Protein AF-A0A1W6ZG21-F1 (afdb_monomer)

Secondary structure (DSSP, 8-state):
-EEEETTTEEEEEEEETTEEEEEEEETTEEEE-TT----TT--GGGHHHHHHHHHGGG--TT--EEE-

Mean predicted aligned error: 2.5 Å

Solvent-accessible surface area (backbone atoms only — not comparable to full-atom values): 4151 Å² total; per-residue (Å²): 91,36,32,37,46,59,87,73,51,36,38,37,44,44,84,51,100,90,26,58,43,41,25,36,54,50,99,93,41,78,42,78,34,88,90,56,83,58,66,67,83,62,54,80,87,48,49,54,60,52,51,37,67,74,49,47,89,79,54,57,97,88,57,57,54,40,82,104

Foldseek 3Di:
DKKDFQVPWMWDWDQDPVAIWIFTDDDVDTHGPPVDDDPRPDDPVCVQVVVCVVVVVPHDVPGGMDDD

Sequence (68 aa):
MKFDVYGRFALEVLHTTRGWEVYRLTDGKHVRADDIIIPADMAVGDIAAYLDDLLHEISRPGDRIVEL

pLDDT: mean 95.57, std 2.63, range [85.44, 98.12]

Nearest PDB structures (foldseek):
  8vl4-assembly1_A  TM=3.892E-01  e=8.564E-01  synthetic construct
  3at1-assembly1_D-3  TM=5.377E-01  e=3.321E+00  Escherichia coli
  8aes-assembly4_D  TM=4.342E-01  e=6.331E+00  Saccharolobus solfataricus

Radius of gyration: 11.52 Å; Cα contacts (8 Å, |Δi|>4): 98; chains: 1; bounding box: 23×34×23 Å

Organism: NCBI:txid463040

Structure (mmCIF, N/CA/C/O backbone):
data_AF-A0A1W6ZG21-F1
#
_entry.id   AF-A0A1W6ZG21-F1
#
loop_
_atom_site.group_PDB
_atom_site.id
_atom_site.type_symbol
_atom_site.label_atom_id
_atom_site.label_alt_id
_atom_site.label_comp_id
_atom_site.label_asym_id
_atom_site.label_entity_id
_atom_site.label_seq_id
_atom_site.pdbx_PDB_ins_code
_atom_site.Cartn_x
_atom_site.Cartn_y
_atom_site.Cartn_z
_atom_site.occupancy
_atom_site.B_iso_or_equiv
_atom_site.auth_seq_id
_atom_site.auth_comp_id
_atom_site.auth_asym_id
_atom_site.auth_atom_id
_atom_site.pdbx_PDB_model_num
ATOM 1 N N . MET A 1 1 ? -6.888 1.947 -6.596 1.00 95.62 1 MET A N 1
ATO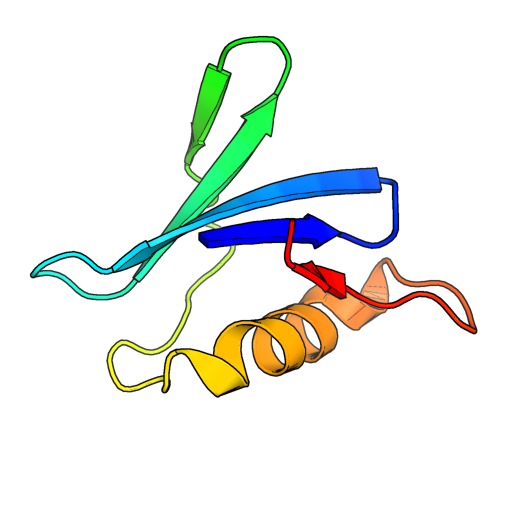M 2 C CA . MET A 1 1 ? -7.003 0.473 -6.588 1.00 95.62 1 MET A CA 1
ATOM 3 C C . MET A 1 1 ? -7.095 0.020 -5.151 1.00 95.62 1 MET A C 1
ATOM 5 O O . MET A 1 1 ? -6.549 0.710 -4.294 1.00 95.62 1 MET A O 1
ATOM 9 N N . LYS A 1 2 ? -7.785 -1.083 -4.874 1.00 97.31 2 LYS A N 1
ATOM 10 C CA . LYS A 1 2 ? -7.904 -1.620 -3.518 1.00 97.31 2 LYS A CA 1
ATOM 11 C C . LYS A 1 2 ? -7.326 -3.021 -3.483 1.00 97.31 2 LYS A C 1
ATOM 13 O O . LYS A 1 2 ? -7.468 -3.757 -4.447 1.00 97.31 2 LYS A O 1
ATOM 18 N N . PHE A 1 3 ? -6.681 -3.365 -2.382 1.00 97.94 3 PHE A N 1
ATOM 19 C CA . PHE A 1 3 ? -6.044 -4.658 -2.200 1.00 97.94 3 PHE A CA 1
ATOM 20 C C . PHE A 1 3 ? -6.430 -5.233 -0.849 1.00 97.94 3 PHE A C 1
ATOM 22 O O . PHE A 1 3 ? -6.334 -4.535 0.160 1.00 97.94 3 PHE A O 1
ATOM 29 N N . ASP A 1 4 ? -6.835 -6.494 -0.826 1.00 97.62 4 ASP A N 1
ATOM 30 C CA . ASP 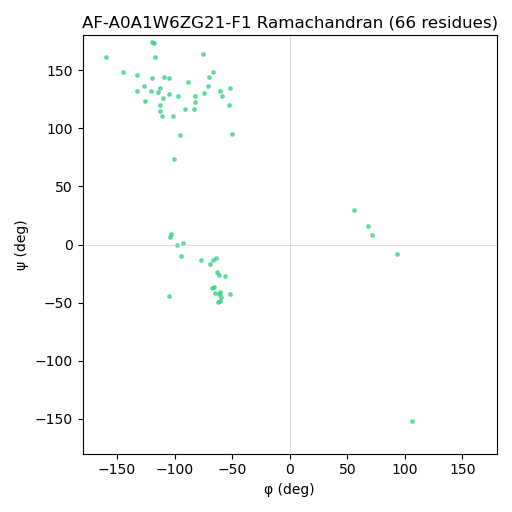A 1 4 ? -6.884 -7.291 0.389 1.00 97.62 4 ASP A CA 1
ATOM 31 C C . ASP A 1 4 ? -5.491 -7.847 0.678 1.00 97.62 4 ASP A C 1
ATOM 33 O O . ASP A 1 4 ? -4.883 -8.521 -0.156 1.00 97.62 4 ASP A O 1
ATOM 37 N N . VAL A 1 5 ? -4.972 -7.539 1.863 1.00 97.69 5 VAL A N 1
ATOM 38 C CA . VAL A 1 5 ? -3.664 -8.000 2.315 1.00 97.69 5 VAL A CA 1
ATOM 39 C C . VAL A 1 5 ? -3.864 -9.249 3.156 1.00 97.69 5 VAL A C 1
ATOM 41 O O . VAL A 1 5 ? -4.118 -9.169 4.363 1.00 97.69 5 VAL A O 1
ATOM 44 N N . TYR A 1 6 ? -3.743 -10.407 2.505 1.00 97.69 6 TYR A N 1
ATOM 45 C CA . TYR A 1 6 ? -3.752 -11.726 3.144 1.00 97.69 6 TYR A CA 1
ATOM 46 C C . TYR A 1 6 ? -5.000 -12.003 4.009 1.00 97.69 6 TYR A C 1
ATOM 48 O O . TYR A 1 6 ? -4.910 -12.686 5.030 1.00 97.69 6 TYR A O 1
ATOM 56 N N . GLY A 1 7 ? -6.157 -11.421 3.678 1.00 95.50 7 GLY A N 1
ATOM 57 C CA . GLY A 1 7 ? -7.390 -11.509 4.467 1.00 95.50 7 GLY A CA 1
ATOM 58 C C . GLY A 1 7 ? -7.342 -10.796 5.822 1.00 95.50 7 GLY A C 1
ATOM 59 O O . GLY A 1 7 ? -8.155 -11.093 6.700 1.00 95.50 7 GLY A O 1
ATOM 60 N N . ARG A 1 8 ? -6.365 -9.906 6.050 1.00 94.81 8 ARG A N 1
ATOM 61 C CA . ARG A 1 8 ? -6.120 -9.260 7.356 1.00 94.81 8 ARG A CA 1
ATOM 62 C C . ARG A 1 8 ? -6.590 -7.816 7.401 1.00 94.81 8 ARG A C 1
ATOM 64 O O . ARG A 1 8 ? -7.135 -7.380 8.411 1.00 94.81 8 ARG A O 1
ATOM 71 N N . PHE A 1 9 ? -6.304 -7.056 6.353 1.00 95.62 9 PHE A N 1
ATOM 72 C CA . PHE A 1 9 ? -6.697 -5.658 6.216 1.00 95.62 9 PHE A CA 1
ATOM 73 C C . PHE A 1 9 ? -6.669 -5.262 4.744 1.00 95.62 9 PHE A C 1
ATOM 75 O O . PHE A 1 9 ? -6.003 -5.908 3.942 1.00 95.62 9 PHE A O 1
ATOM 82 N N . ALA A 1 10 ? -7.346 -4.166 4.407 1.00 97.38 10 ALA A N 1
ATOM 83 C CA . ALA A 1 10 ? -7.343 -3.644 3.051 1.00 97.38 10 ALA A CA 1
ATOM 84 C C . ALA A 1 10 ? -6.469 -2.391 2.923 1.00 97.38 10 ALA A C 1
ATOM 86 O O . ALA A 1 10 ? -6.420 -1.543 3.823 1.00 97.38 10 ALA A O 1
ATOM 87 N N . LEU A 1 11 ? -5.799 -2.272 1.781 1.00 98.00 11 LEU A N 1
ATOM 88 C CA . LEU A 1 11 ? -5.097 -1.074 1.347 1.00 98.00 11 LEU A CA 1
ATOM 89 C C . LEU A 1 11 ? -5.848 -0.431 0.186 1.00 98.00 11 LEU A C 1
ATOM 91 O O . LEU A 1 11 ? -6.377 -1.117 -0.684 1.00 98.00 11 LEU A O 1
ATOM 95 N N . GLU A 1 12 ? -5.855 0.891 0.145 1.00 97.94 12 GLU A N 1
ATOM 96 C CA . GLU A 1 12 ? -6.179 1.663 -1.042 1.00 97.94 12 GLU A CA 1
ATOM 97 C C . GLU A 1 12 ? -4.910 2.344 -1.545 1.00 97.94 12 GLU A C 1
ATOM 99 O O . GLU A 1 12 ? -4.222 3.046 -0.805 1.00 97.94 12 GLU A O 1
ATOM 104 N N . VAL A 1 13 ? -4.608 2.112 -2.816 1.00 97.69 13 VAL A N 1
ATOM 105 C CA . VAL A 1 13 ? -3.457 2.669 -3.516 1.00 97.69 13 VAL A CA 1
ATOM 106 C C . VAL A 1 13 ? -3.965 3.643 -4.568 1.00 97.69 13 VAL A C 1
ATOM 108 O O . VAL A 1 13 ? -4.725 3.271 -5.471 1.00 97.69 13 VAL A O 1
ATOM 111 N N . LEU A 1 14 ? -3.555 4.899 -4.446 1.00 96.69 14 LEU A N 1
ATOM 112 C CA . LEU A 1 14 ? -3.926 5.988 -5.339 1.00 96.69 14 LEU A CA 1
ATOM 113 C C . LEU A 1 14 ? -2.697 6.451 -6.115 1.00 96.69 14 LEU A C 1
ATOM 115 O O . LEU A 1 14 ? -1.632 6.657 -5.539 1.00 96.69 14 LEU A O 1
ATOM 119 N N . HIS A 1 15 ? -2.860 6.642 -7.423 1.00 95.12 15 HIS A N 1
ATOM 120 C CA . HIS A 1 15 ? -1.847 7.293 -8.243 1.00 95.12 15 HIS A CA 1
ATOM 121 C C . HIS A 1 15 ? -2.127 8.793 -8.266 1.00 95.12 15 HIS A C 1
ATOM 123 O O . HIS A 1 15 ? -3.184 9.218 -8.742 1.00 95.12 15 HIS A O 1
ATOM 129 N N . THR A 1 16 ? -1.209 9.597 -7.739 1.00 93.38 16 THR A N 1
ATOM 130 C CA . THR A 1 16 ? -1.331 11.057 -7.704 1.00 93.38 16 THR A CA 1
ATOM 131 C C . THR A 1 16 ? -0.216 11.711 -8.508 1.00 93.38 16 THR A C 1
ATOM 133 O O . THR A 1 16 ? 0.721 11.069 -8.976 1.00 93.38 16 THR A O 1
ATOM 136 N N . THR A 1 17 ? -0.282 13.034 -8.667 1.00 91.62 17 THR A N 1
ATOM 137 C CA . THR A 1 17 ? 0.775 13.803 -9.343 1.00 91.62 17 THR A CA 1
ATOM 138 C C . THR A 1 17 ? 2.116 13.773 -8.605 1.00 91.62 17 THR A C 1
ATOM 140 O O . THR A 1 17 ? 3.121 14.205 -9.163 1.00 91.62 17 THR A O 1
ATOM 143 N N . ARG A 1 18 ? 2.145 13.283 -7.358 1.00 88.31 18 ARG A N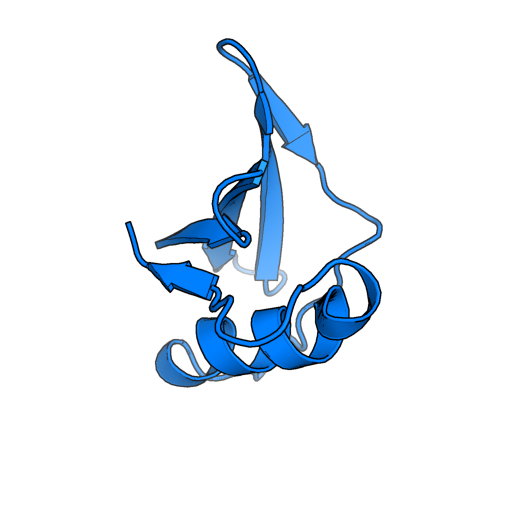 1
ATOM 144 C CA . ARG A 1 18 ? 3.347 13.153 -6.522 1.00 88.31 18 ARG A CA 1
ATOM 145 C C . ARG A 1 18 ? 3.858 11.711 -6.430 1.00 88.31 18 ARG A C 1
ATOM 147 O O . ARG A 1 18 ? 4.788 11.461 -5.670 1.00 88.31 18 ARG A O 1
ATOM 154 N N . GLY A 1 19 ? 3.272 10.793 -7.197 1.00 93.88 19 GLY A N 1
ATOM 155 C CA . GLY A 1 19 ? 3.566 9.365 -7.160 1.00 93.88 19 GLY A CA 1
ATOM 156 C C . GLY A 1 19 ? 2.452 8.573 -6.484 1.00 93.88 19 GLY A C 1
ATOM 157 O O . GLY A 1 19 ? 1.280 8.949 -6.526 1.00 93.88 19 GLY A O 1
ATOM 158 N N . TRP A 1 20 ? 2.818 7.447 -5.884 1.00 97.44 20 TRP A N 1
ATOM 159 C CA . TRP A 1 20 ? 1.867 6.537 -5.264 1.00 97.44 20 TRP A CA 1
ATOM 160 C C . TRP A 1 20 ? 1.585 6.899 -3.814 1.00 97.44 20 TRP A C 1
ATOM 162 O O . TRP A 1 20 ? 2.464 7.259 -3.033 1.00 97.44 20 TRP A O 1
ATOM 172 N N . GLU A 1 21 ? 0.321 6.771 -3.455 1.00 97.50 21 GLU A N 1
ATOM 173 C CA . GLU A 1 21 ? -0.203 7.100 -2.148 1.00 97.50 21 GLU A CA 1
ATOM 174 C C . GLU A 1 21 ? -0.943 5.890 -1.592 1.00 97.50 21 GLU A C 1
ATOM 176 O O . GLU A 1 21 ? -1.859 5.380 -2.236 1.00 97.50 21 GLU A O 1
ATOM 181 N N . VAL A 1 22 ? -0.544 5.421 -0.408 1.00 98.12 22 VAL A N 1
ATOM 18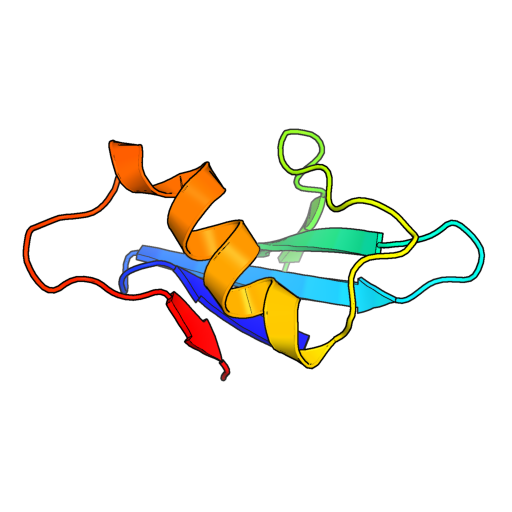2 C CA . VAL A 1 22 ? -1.097 4.205 0.197 1.00 98.12 22 VAL A CA 1
ATOM 183 C C . VAL A 1 22 ? -1.849 4.548 1.473 1.00 98.12 22 VAL A C 1
ATOM 185 O O . VAL A 1 22 ? -1.356 5.261 2.349 1.00 98.12 22 VAL A O 1
ATOM 188 N N . TYR A 1 23 ? -3.060 4.020 1.580 1.00 98.12 23 TYR A N 1
ATOM 189 C CA . TYR A 1 23 ? -3.933 4.184 2.727 1.00 98.12 23 TYR A CA 1
ATOM 190 C C . TYR A 1 23 ? -4.376 2.824 3.238 1.00 98.12 23 TYR A C 1
ATOM 192 O O . TYR A 1 23 ? -4.787 1.965 2.467 1.00 98.12 23 TYR A O 1
ATOM 200 N N . ARG A 1 24 ? -4.363 2.640 4.554 1.00 97.12 24 ARG A N 1
ATOM 201 C CA . ARG A 1 24 ? -5.027 1.523 5.213 1.00 97.12 24 ARG A CA 1
ATOM 202 C C . ARG A 1 24 ? -6.502 1.854 5.396 1.00 97.12 24 ARG A C 1
ATOM 204 O O . ARG A 1 24 ? -6.852 2.898 5.956 1.00 97.12 24 ARG A O 1
ATOM 211 N N . LEU A 1 25 ? -7.359 0.948 4.941 1.00 95.31 25 LEU A N 1
ATOM 212 C CA . LEU A 1 25 ? -8.794 1.023 5.159 1.00 95.31 25 LEU A CA 1
ATOM 213 C C . LEU A 1 25 ? -9.103 0.438 6.539 1.00 95.31 25 LEU A C 1
ATOM 215 O O . LEU A 1 25 ? -8.844 -0.731 6.813 1.00 95.31 25 LEU A O 1
ATOM 219 N N . THR A 1 26 ? -9.627 1.280 7.418 1.00 89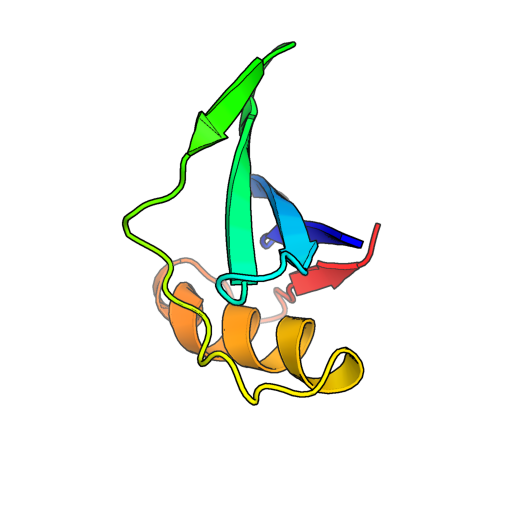.94 26 THR A N 1
ATOM 220 C CA . THR A 1 26 ? -10.115 0.919 8.758 1.00 89.94 26 THR A CA 1
ATOM 221 C C . THR A 1 26 ? -11.598 1.275 8.851 1.00 89.94 26 THR A C 1
ATOM 223 O O . THR A 1 26 ? -12.123 1.877 7.913 1.00 89.94 26 THR A O 1
ATOM 226 N N . ASP A 1 27 ? -12.286 0.925 9.942 1.00 85.44 27 ASP A N 1
ATOM 227 C CA . ASP A 1 27 ? -13.736 1.129 10.103 1.00 85.44 27 ASP A CA 1
ATOM 228 C C . ASP A 1 27 ? -14.184 2.570 9.778 1.00 85.44 27 ASP A C 1
ATOM 230 O O . ASP A 1 27 ? -14.122 3.487 10.601 1.00 85.44 27 ASP A O 1
ATOM 234 N N . GLY A 1 28 ? -14.620 2.765 8.529 1.00 86.06 28 GLY A N 1
ATOM 235 C CA . GLY A 1 28 ? -15.060 4.041 7.964 1.00 86.06 28 GLY A CA 1
ATOM 236 C C . GLY A 1 28 ? -13.965 5.082 7.696 1.00 86.06 28 GLY A C 1
ATOM 237 O O . GLY A 1 28 ? -14.304 6.225 7.389 1.00 86.06 28 GLY A O 1
ATOM 238 N N . LYS A 1 29 ? -12.671 4.749 7.814 1.00 89.75 29 LYS A N 1
ATOM 239 C CA . LYS A 1 29 ? -11.568 5.722 7.694 1.00 89.75 29 LYS A CA 1
ATOM 240 C C . LYS A 1 29 ? -10.442 5.245 6.784 1.00 89.75 29 LYS A C 1
ATOM 242 O O . LYS A 1 29 ? -10.068 4.075 6.794 1.00 89.75 29 LYS A O 1
ATOM 247 N N . HIS A 1 30 ? -9.847 6.209 6.086 1.00 94.56 30 HIS A N 1
ATOM 248 C CA . HIS A 1 30 ? -8.623 6.042 5.307 1.00 94.56 30 HIS A CA 1
ATOM 249 C C . HIS A 1 30 ? -7.474 6.622 6.131 1.00 94.56 30 HIS A C 1
ATOM 251 O O . HIS A 1 30 ? -7.423 7.831 6.364 1.00 94.56 30 HIS A O 1
ATOM 257 N N . VAL A 1 31 ? -6.589 5.761 6.623 1.00 96.06 31 VAL A N 1
ATOM 258 C CA . VAL A 1 31 ? -5.414 6.168 7.403 1.00 96.06 31 VAL A CA 1
ATOM 259 C C . VAL A 1 31 ? -4.198 6.043 6.509 1.00 96.06 31 VAL A C 1
ATOM 261 O O . VAL A 1 31 ? -4.017 5.011 5.872 1.00 96.06 31 VAL A O 1
ATOM 264 N N . ARG A 1 32 ? -3.371 7.084 6.429 1.00 96.31 32 ARG A N 1
ATOM 265 C CA . ARG A 1 32 ? -2.156 7.039 5.615 1.00 96.31 32 ARG A CA 1
ATOM 266 C C . ARG A 1 32 ? -1.224 5.924 6.108 1.00 96.31 32 ARG A C 1
ATOM 268 O O . ARG A 1 32 ? -1.004 5.809 7.310 1.00 96.31 32 ARG A O 1
ATOM 275 N N . ALA A 1 33 ? -0.715 5.107 5.189 1.00 96.69 33 ALA A N 1
ATOM 276 C CA . ALA A 1 33 ? 0.275 4.069 5.468 1.00 96.69 33 ALA A CA 1
ATOM 277 C C . ALA A 1 33 ? 1.665 4.579 5.058 1.00 96.69 33 ALA A C 1
ATOM 279 O O . ALA A 1 33 ? 2.189 4.206 4.013 1.00 96.69 33 ALA A O 1
ATOM 280 N N . ASP A 1 34 ? 2.226 5.502 5.846 1.00 93.00 34 ASP A N 1
ATOM 281 C CA . ASP A 1 34 ? 3.529 6.131 5.557 1.00 93.00 34 ASP A CA 1
ATOM 282 C C . ASP A 1 34 ? 4.713 5.146 5.639 1.00 93.00 34 ASP A C 1
ATOM 284 O O . ASP A 1 34 ? 5.811 5.447 5.177 1.00 93.00 34 ASP A O 1
ATOM 288 N N . ASP A 1 35 ? 4.482 3.960 6.204 1.00 94.12 35 ASP A N 1
ATOM 289 C CA . ASP A 1 35 ? 5.398 2.821 6.237 1.00 94.12 35 ASP A CA 1
ATOM 290 C C . ASP A 1 35 ? 5.473 2.056 4.903 1.00 94.12 35 ASP A C 1
ATOM 292 O O . ASP A 1 35 ? 6.392 1.261 4.709 1.00 94.12 35 ASP A O 1
ATOM 296 N N . ILE A 1 36 ? 4.548 2.308 3.969 1.00 96.69 36 ILE A N 1
ATOM 297 C CA . ILE A 1 36 ? 4.504 1.668 2.650 1.00 96.69 36 ILE A CA 1
ATOM 298 C C . ILE A 1 36 ? 4.839 2.701 1.573 1.00 96.69 36 ILE A C 1
ATOM 300 O O . ILE A 1 36 ? 4.047 3.590 1.260 1.00 96.69 36 ILE A O 1
ATOM 304 N N . ILE A 1 37 ? 6.009 2.546 0.957 1.00 96.19 37 ILE A N 1
ATOM 305 C CA . ILE A 1 37 ? 6.494 3.429 -0.106 1.00 96.19 37 ILE A CA 1
ATOM 306 C C . ILE A 1 37 ? 6.530 2.642 -1.412 1.00 96.19 37 ILE A C 1
ATOM 308 O O . ILE A 1 37 ? 7.326 1.723 -1.544 1.00 96.19 37 ILE A O 1
ATOM 312 N N . ILE A 1 38 ? 5.704 3.022 -2.388 1.00 97.31 38 ILE A N 1
ATOM 313 C CA . ILE A 1 38 ? 5.742 2.443 -3.738 1.00 97.31 38 ILE A CA 1
ATOM 314 C C . ILE A 1 38 ? 6.566 3.378 -4.646 1.00 97.31 38 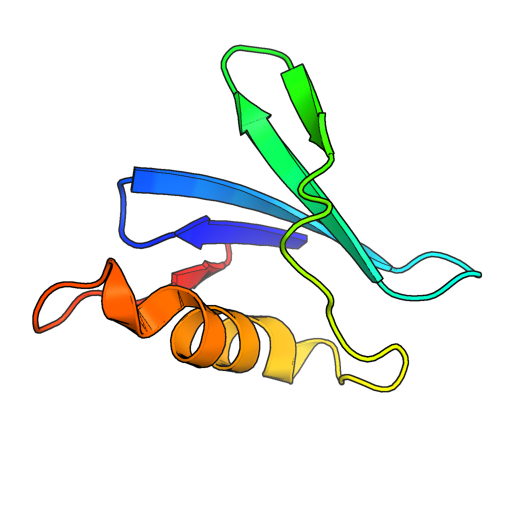ILE A C 1
ATOM 316 O O . ILE A 1 38 ? 6.264 4.577 -4.696 1.00 97.31 38 ILE A O 1
ATOM 320 N N . PRO A 1 39 ? 7.587 2.875 -5.372 1.00 96.38 39 PRO A N 1
ATOM 321 C CA . PRO A 1 39 ? 8.347 3.662 -6.345 1.00 96.38 39 PRO A CA 1
ATOM 322 C C . PRO A 1 39 ? 7.442 4.374 -7.357 1.00 96.38 39 PRO A C 1
ATOM 324 O O . PRO A 1 39 ? 6.512 3.776 -7.888 1.00 96.38 39 PRO A O 1
ATOM 327 N N . ALA A 1 40 ? 7.701 5.655 -7.634 1.00 94.00 40 ALA A N 1
ATOM 328 C CA . ALA A 1 40 ? 6.812 6.491 -8.452 1.00 94.00 40 ALA A CA 1
ATOM 329 C C . ALA A 1 40 ? 6.657 6.009 -9.909 1.00 94.00 40 ALA A C 1
ATOM 331 O O . ALA A 1 40 ? 5.659 6.315 -10.551 1.00 94.00 40 ALA A O 1
ATOM 332 N N . ASP A 1 41 ? 7.633 5.264 -10.421 1.00 93.94 41 ASP A N 1
ATOM 333 C CA . ASP A 1 41 ? 7.673 4.673 -11.759 1.00 93.94 41 ASP A CA 1
ATOM 334 C C . ASP A 1 41 ? 7.117 3.239 -11.817 1.00 93.94 41 ASP A C 1
ATOM 336 O O . ASP A 1 41 ? 7.091 2.640 -12.892 1.00 93.94 41 ASP A O 1
ATOM 340 N N . MET A 1 42 ? 6.636 2.699 -10.689 1.00 96.25 42 MET A N 1
ATOM 341 C CA . MET A 1 42 ? 6.016 1.375 -10.625 1.00 96.25 42 MET A CA 1
ATOM 342 C C . MET A 1 42 ? 4.809 1.301 -11.563 1.00 96.25 42 MET A C 1
ATOM 344 O O . MET A 1 42 ? 3.894 2.132 -11.488 1.00 96.25 42 MET A O 1
ATOM 348 N N . ALA A 1 43 ? 4.782 0.285 -12.426 1.00 95.31 43 ALA A N 1
ATOM 349 C CA . ALA A 1 43 ? 3.641 0.052 -13.291 1.00 95.31 43 ALA A CA 1
ATOM 350 C C . ALA A 1 43 ? 2.440 -0.427 -12.468 1.00 95.31 43 ALA A C 1
ATOM 352 O O . ALA A 1 43 ? 2.568 -1.198 -11.521 1.00 95.31 43 ALA A O 1
ATOM 353 N N . VAL A 1 44 ? 1.245 -0.001 -12.878 1.00 94.38 44 VAL A N 1
ATOM 354 C CA . VAL A 1 44 ? -0.017 -0.322 -12.193 1.00 94.38 44 VAL A CA 1
ATOM 355 C C . VAL A 1 44 ? -0.180 -1.831 -11.965 1.00 94.38 44 VAL A C 1
ATOM 357 O O . VAL A 1 44 ? -0.564 -2.248 -10.877 1.00 94.38 44 VAL A O 1
ATOM 360 N N . GLY A 1 45 ? 0.156 -2.641 -12.976 1.00 95.25 45 GLY A N 1
ATOM 361 C CA . GLY A 1 45 ? 0.033 -4.102 -12.928 1.00 95.25 45 GLY A CA 1
ATOM 362 C C . GLY A 1 45 ? 1.017 -4.799 -11.983 1.00 95.25 45 GLY A C 1
ATOM 363 O O . GLY A 1 45 ? 0.764 -5.934 -11.593 1.00 95.25 45 GLY A O 1
ATOM 364 N N . ASP A 1 46 ? 2.088 -4.118 -11.573 1.00 9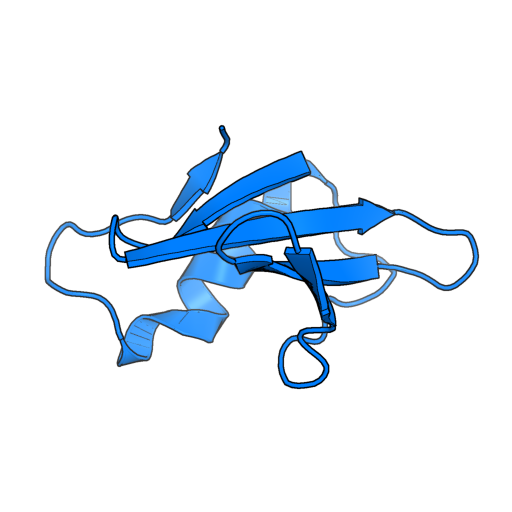6.62 46 ASP A N 1
ATOM 365 C CA . ASP A 1 46 ? 3.122 -4.685 -10.702 1.00 96.62 46 ASP A CA 1
ATOM 366 C C . ASP A 1 46 ? 2.865 -4.377 -9.220 1.00 96.62 46 ASP A C 1
ATOM 368 O O . ASP A 1 46 ? 3.503 -4.958 -8.345 1.00 96.62 46 ASP A O 1
ATOM 372 N N . ILE A 1 47 ? 1.901 -3.501 -8.906 1.00 96.88 47 ILE A N 1
ATOM 373 C CA . ILE A 1 47 ? 1.636 -3.063 -7.527 1.00 96.88 47 ILE A CA 1
ATOM 374 C C . ILE A 1 47 ? 1.241 -4.225 -6.620 1.00 96.88 47 ILE A C 1
ATOM 376 O O . ILE A 1 47 ? 1.711 -4.283 -5.487 1.00 96.88 47 ILE A O 1
ATOM 380 N N . ALA A 1 48 ? 0.413 -5.157 -7.095 1.00 96.69 48 ALA A N 1
ATOM 381 C CA . ALA A 1 48 ? 0.013 -6.309 -6.290 1.00 96.69 48 ALA A CA 1
ATOM 382 C C . ALA A 1 48 ? 1.228 -7.163 -5.894 1.00 96.69 48 ALA A C 1
ATOM 384 O O . ALA A 1 48 ? 1.403 -7.460 -4.716 1.00 96.69 48 ALA A O 1
ATOM 385 N N . ALA A 1 49 ? 2.090 -7.493 -6.863 1.00 96.56 49 ALA A N 1
ATOM 386 C CA . ALA A 1 49 ? 3.300 -8.281 -6.632 1.00 96.56 49 ALA A CA 1
ATOM 387 C C . ALA A 1 49 ? 4.298 -7.536 -5.737 1.00 96.56 49 ALA A C 1
ATOM 389 O O . ALA A 1 49 ? 4.840 -8.115 -4.802 1.00 96.56 49 ALA A O 1
ATOM 390 N N . TYR A 1 50 ? 4.474 -6.233 -5.964 1.00 97.62 50 TYR A N 1
ATOM 391 C CA . TYR A 1 50 ? 5.321 -5.394 -5.125 1.00 97.62 50 TYR A CA 1
ATOM 392 C C . TYR A 1 50 ? 4.857 -5.378 -3.662 1.00 97.62 50 TYR A C 1
ATOM 394 O O . TYR A 1 50 ? 5.673 -5.496 -2.749 1.00 97.62 50 TYR A O 1
ATOM 402 N N . LEU A 1 51 ? 3.550 -5.233 -3.420 1.00 97.88 51 LEU A N 1
ATOM 403 C CA . LEU A 1 51 ? 2.995 -5.270 -2.068 1.00 97.88 51 LEU A CA 1
ATOM 404 C C . LEU A 1 51 ? 3.147 -6.659 -1.429 1.00 97.88 51 LEU A C 1
ATOM 406 O O . LEU A 1 51 ? 3.388 -6.734 -0.224 1.00 97.88 51 LEU A O 1
ATOM 410 N N . ASP A 1 52 ? 3.007 -7.732 -2.215 1.00 97.44 52 ASP A N 1
ATOM 411 C CA . ASP A 1 52 ? 3.165 -9.119 -1.758 1.00 97.44 52 ASP A CA 1
ATOM 412 C C . ASP A 1 52 ? 4.605 -9.338 -1.263 1.00 97.44 52 ASP A C 1
ATOM 414 O O . ASP A 1 52 ? 4.824 -9.715 -0.109 1.00 97.44 52 ASP A O 1
ATOM 418 N N . ASP A 1 53 ? 5.587 -8.935 -2.077 1.00 96.88 53 ASP A N 1
ATOM 419 C CA . ASP A 1 53 ? 7.010 -8.965 -1.737 1.00 96.88 53 ASP A CA 1
ATOM 420 C C . ASP A 1 53 ? 7.341 -8.076 -0.532 1.00 96.88 53 ASP A C 1
ATOM 422 O O . ASP A 1 53 ? 8.100 -8.480 0.344 1.00 96.88 53 ASP A O 1
ATOM 426 N N . LEU A 1 54 ? 6.785 -6.866 -0.439 1.00 97.69 54 LEU A N 1
ATOM 427 C CA . LEU A 1 54 ? 7.072 -5.954 0.673 1.00 97.69 54 LEU A CA 1
ATOM 428 C C . LEU A 1 54 ? 6.513 -6.470 2.008 1.00 97.69 54 LEU A C 1
ATOM 430 O O . LEU A 1 54 ? 7.133 -6.285 3.054 1.00 97.69 54 LEU A O 1
ATOM 434 N N . LEU A 1 55 ? 5.337 -7.099 1.988 1.00 97.25 55 LEU A N 1
ATOM 435 C CA . LEU A 1 55 ? 4.604 -7.503 3.191 1.00 97.25 55 LEU A CA 1
ATOM 436 C C . LEU A 1 55 ? 4.723 -9.004 3.495 1.00 97.25 55 LEU A C 1
ATOM 438 O O . LEU A 1 55 ? 4.032 -9.501 4.385 1.00 97.25 55 LEU A O 1
ATOM 442 N N . HIS A 1 56 ? 5.582 -9.747 2.795 1.00 96.62 56 HIS A N 1
ATOM 443 C CA . HIS A 1 56 ? 5.678 -11.207 2.918 1.00 96.62 56 HIS A CA 1
ATOM 444 C C . HIS A 1 56 ? 5.938 -11.699 4.354 1.00 96.62 56 HIS A C 1
ATOM 446 O O . HIS A 1 56 ? 5.511 -12.796 4.709 1.00 96.62 56 HIS A O 1
ATOM 452 N N . GLU A 1 57 ? 6.569 -10.896 5.216 1.00 96.62 57 GLU A N 1
ATOM 453 C CA . GLU A 1 57 ? 6.844 -11.258 6.615 1.00 96.62 57 GLU A CA 1
ATOM 454 C C . GLU A 1 57 ? 5.577 -11.526 7.446 1.00 96.62 57 GLU A C 1
ATOM 456 O O . GLU A 1 57 ? 5.618 -12.282 8.419 1.00 96.62 57 GLU A O 1
ATOM 461 N N . ILE A 1 58 ? 4.436 -10.936 7.070 1.00 95.88 58 ILE A N 1
ATOM 462 C CA . ILE A 1 58 ? 3.146 -11.152 7.749 1.00 95.88 58 ILE A CA 1
ATOM 463 C C . ILE A 1 58 ? 2.254 -12.190 7.047 1.00 95.88 58 ILE A C 1
ATOM 465 O O . ILE A 1 58 ? 1.145 -12.473 7.525 1.00 95.88 58 ILE A O 1
ATOM 469 N N . SER A 1 59 ? 2.724 -12.759 5.936 1.00 96.75 59 SER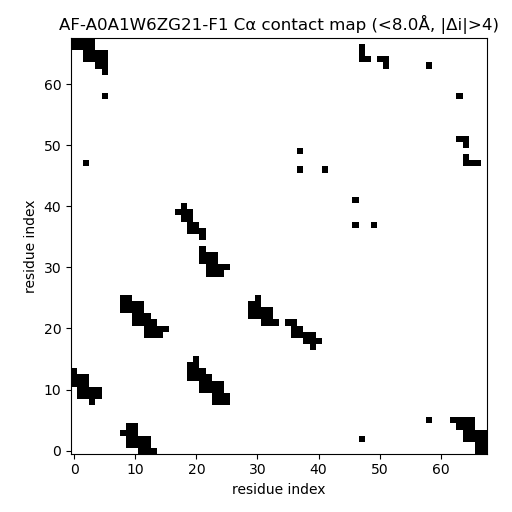 A N 1
ATOM 470 C CA . SER A 1 59 ? 2.022 -13.795 5.177 1.00 96.75 59 SER A CA 1
ATOM 471 C C . SER A 1 59 ? 2.085 -15.165 5.869 1.00 96.75 59 SER A C 1
ATOM 473 O O . SER A 1 59 ? 2.883 -15.415 6.779 1.00 96.75 59 SER A O 1
ATOM 475 N N . ARG A 1 60 ? 1.211 -16.078 5.450 1.00 95.31 60 ARG A N 1
ATOM 476 C CA . ARG A 1 60 ? 1.284 -17.520 5.717 1.00 95.31 60 ARG A CA 1
ATOM 477 C C . ARG A 1 60 ? 1.447 -18.281 4.399 1.00 95.31 60 ARG A C 1
ATOM 479 O O . ARG A 1 60 ? 1.113 -17.748 3.343 1.00 95.31 60 ARG A O 1
ATOM 486 N N . PRO A 1 61 ? 1.908 -19.546 4.428 1.00 95.38 61 PRO A N 1
ATOM 487 C CA . PRO A 1 61 ? 1.978 -20.361 3.220 1.00 95.38 61 PRO A CA 1
ATOM 488 C C . PRO A 1 61 ? 0.633 -20.405 2.482 1.00 95.38 61 PRO A C 1
ATOM 490 O O . PRO A 1 61 ? -0.362 -20.878 3.030 1.00 95.38 61 PRO A O 1
ATOM 493 N N . GLY A 1 62 ? 0.627 -19.934 1.233 1.00 93.50 62 GLY A N 1
ATOM 494 C CA . GLY A 1 62 ? -0.561 -19.884 0.377 1.00 93.50 62 GLY A CA 1
ATOM 495 C C . GLY A 1 62 ? -1.336 -18.564 0.412 1.00 93.50 62 GLY A C 1
ATOM 496 O O . GLY A 1 62 ? -2.224 -18.394 -0.424 1.00 93.50 62 GLY A O 1
ATOM 497 N N . ASP A 1 63 ? -0.993 -17.637 1.309 1.00 96.88 63 ASP A N 1
ATOM 498 C CA . ASP A 1 63 ? -1.552 -16.286 1.296 1.00 96.88 63 ASP A CA 1
ATOM 499 C C . ASP A 1 63 ? -1.086 -15.528 0.044 1.00 96.88 63 ASP A C 1
ATOM 501 O O . ASP A 1 63 ? 0.010 -15.761 -0.471 1.00 96.88 63 ASP A O 1
ATOM 505 N N . ARG A 1 64 ? -1.942 -14.631 -0.452 1.00 95.88 64 ARG A N 1
ATOM 506 C CA . ARG A 1 64 ? -1.645 -13.704 -1.550 1.00 95.88 64 ARG A CA 1
ATOM 507 C C . ARG A 1 64 ? -2.353 -12.383 -1.322 1.00 95.88 64 ARG A C 1
ATOM 509 O O . ARG A 1 64 ? -3.458 -12.374 -0.774 1.00 95.88 64 ARG A O 1
ATOM 516 N N . ILE A 1 65 ? -1.756 -11.296 -1.787 1.00 97.31 65 ILE A N 1
ATOM 517 C CA . ILE A 1 65 ? -2.467 -10.030 -1.944 1.00 97.31 65 ILE A CA 1
ATOM 518 C C . ILE A 1 65 ? -3.390 -10.111 -3.163 1.00 97.31 65 ILE A C 1
ATOM 520 O O . ILE A 1 65 ? -2.983 -10.531 -4.247 1.00 97.31 65 ILE A O 1
ATOM 524 N N . VAL A 1 66 ? -4.652 -9.721 -2.980 1.00 96.00 66 VAL A N 1
ATOM 525 C CA . VAL A 1 66 ? -5.691 -9.794 -4.020 1.00 96.00 66 VAL A CA 1
ATOM 526 C C . VAL A 1 66 ? -6.236 -8.398 -4.290 1.00 96.00 66 VAL A C 1
ATOM 528 O O . VAL A 1 66 ? -6.562 -7.675 -3.353 1.00 96.00 66 VAL A O 1
ATOM 531 N N . GLU A 1 67 ? -6.341 -8.004 -5.558 1.00 96.12 67 GLU A N 1
ATOM 532 C CA . GLU A 1 67 ? -7.030 -6.764 -5.937 1.00 96.12 67 GLU A CA 1
ATOM 533 C C 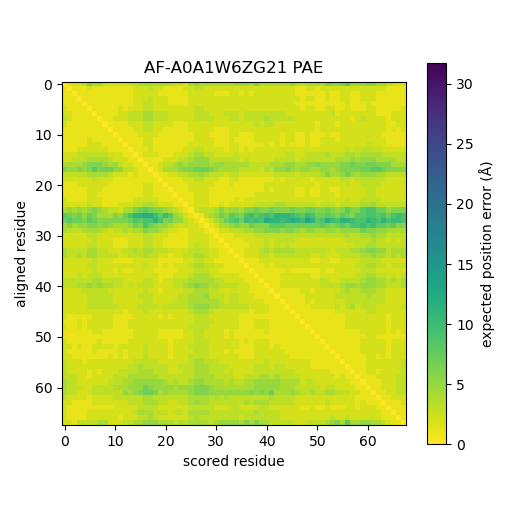. GLU A 1 67 ? -8.553 -6.915 -5.749 1.00 96.12 67 GLU A C 1
ATOM 535 O O . GLU A 1 67 ? -9.120 -7.956 -6.092 1.00 96.12 67 GLU A O 1
ATOM 540 N N . LEU A 1 68 ? -9.195 -5.893 -5.172 1.00 93.75 68 LEU A N 1
ATOM 541 C CA . LEU A 1 68 ? -10.622 -5.842 -4.815 1.00 93.75 68 LEU A CA 1
ATOM 542 C C . LEU A 1 68 ? -11.461 -5.033 -5.807 1.00 93.75 68 LEU A C 1
ATOM 544 O O . LEU A 1 68 ? -11.007 -3.937 -6.214 1.00 93.75 68 LEU A O 1
#

InterPro domains:
  IPR056078 Domain of unknown function DUF7661 [PF24697] (1-64)